Protein AF-A0A2W5P184-F1 (afdb_monomer_lite)

Radius of gyration: 35.6 Å; chains: 1; bounding box: 64×61×91 Å

Foldseek 3Di:
DVVVVVVVVVVVVVVVVVVVVVVVVVVVVVVVVVVVVVVVVVVVVVVVVVVVVVVVVVVVVVVVVVPDPDPPPDPPPDPDPDDDDDDDDPPDPVVVPPDDDDPVVCVVVVNDDDDDDPVRCCVPPPDDDDD

Organism: Variovorax paradoxus (NCBI:txid34073)

Secondary structure (DSSP, 8-state):
-HHHHHHHHHHHHHHHHHHHHHHHHHHHHHHHHHHHHHHHHHHHHHHHHHHHHHHHHHHHHHHHTTTTTSTTSSSTT------PPPPPP----GGG-PPPPPHHHHHHTT---S---HHHHHHHHSPPPP-

Sequence (131 aa):
PRVARTVGTLLGKAQRYVNDVKAEVNRSMELDELRKMKDTVEGAARDVEQSVRSNAHEVEQHLSGLDTDTAASTVAGIEAAPVYPEYKHPRKNWRLKQGAVPHWYKARNGVRTRALSGAARVARYRPHKFN

Structure (mmCIF, N/CA/C/O backbone):
data_AF-A0A2W5P184-F1
#
_entry.id   AF-A0A2W5P184-F1
#
loop_
_atom_site.group_PDB
_atom_site.id
_atom_site.type_symbol
_atom_site.label_atom_id
_atom_site.label_alt_id
_atom_site.label_comp_id
_atom_site.label_asym_id
_atom_site.label_entity_id
_atom_site.label_seq_id
_atom_site.pdbx_PDB_ins_code
_atom_site.Cartn_x
_atom_site.Cartn_y
_atom_site.Cartn_z
_atom_site.occupancy
_atom_site.B_iso_or_equiv
_atom_site.auth_seq_id
_atom_site.auth_comp_id
_atom_site.auth_asym_id
_atom_site.auth_atom_id
_atom_site.pdbx_PDB_model_num
ATOM 1 N N . PRO A 1 1 ? 35.506 -4.645 -35.463 1.00 76.69 1 PRO A N 1
ATOM 2 C CA . PRO A 1 1 ? 34.331 -3.908 -34.921 1.00 76.69 1 PRO A CA 1
ATOM 3 C C . PRO A 1 1 ? 32.953 -4.588 -35.097 1.00 76.69 1 PRO A C 1
ATOM 5 O O . PRO A 1 1 ? 32.082 -4.343 -34.272 1.00 76.69 1 PRO A O 1
ATOM 8 N N . ARG A 1 2 ? 32.705 -5.413 -36.131 1.00 74.00 2 ARG A N 1
ATOM 9 C CA . ARG A 1 2 ? 31.368 -6.019 -36.343 1.00 74.00 2 ARG A CA 1
ATOM 10 C C . ARG A 1 2 ? 31.006 -7.113 -35.323 1.00 74.00 2 ARG A C 1
ATOM 12 O O . ARG A 1 2 ? 29.924 -7.058 -34.756 1.00 74.00 2 ARG A O 1
ATOM 19 N N . VAL A 1 3 ? 31.935 -8.021 -35.022 1.00 79.75 3 VAL A N 1
ATOM 20 C CA . VAL A 1 3 ? 31.752 -9.108 -34.034 1.00 79.75 3 VAL A CA 1
ATOM 21 C C . VAL A 1 3 ? 31.568 -8.612 -32.594 1.00 79.75 3 VAL A C 1
ATOM 23 O O . VAL A 1 3 ? 30.767 -9.158 -31.845 1.00 79.75 3 VAL A O 1
ATOM 26 N N . ALA A 1 4 ? 32.236 -7.522 -32.212 1.00 80.25 4 ALA A N 1
ATOM 27 C CA . ALA A 1 4 ? 32.053 -6.917 -30.890 1.00 80.25 4 ALA A CA 1
ATOM 28 C C . ALA A 1 4 ? 30.630 -6.360 -30.697 1.00 80.25 4 ALA A C 1
ATOM 30 O O . ALA A 1 4 ? 30.069 -6.446 -29.608 1.00 80.25 4 ALA A O 1
ATOM 31 N N . ARG A 1 5 ? 30.012 -5.832 -31.766 1.00 80.62 5 ARG A N 1
ATOM 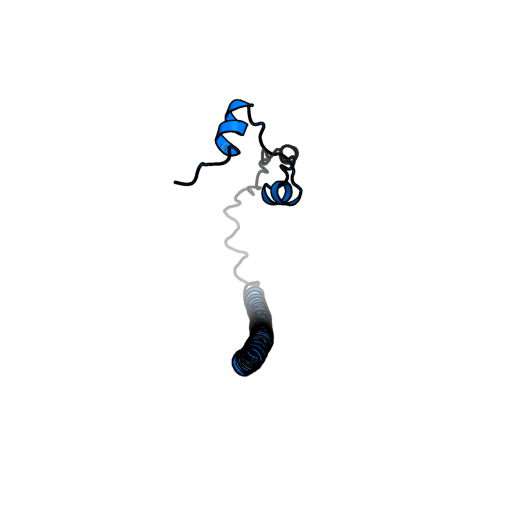32 C CA . ARG A 1 5 ? 28.634 -5.322 -31.716 1.00 80.62 5 ARG A CA 1
ATOM 33 C C . ARG A 1 5 ? 27.624 -6.452 -31.553 1.00 80.62 5 ARG A C 1
ATOM 35 O O . ARG A 1 5 ? 26.722 -6.329 -30.733 1.00 80.62 5 ARG A O 1
ATOM 42 N N . THR A 1 6 ? 27.794 -7.563 -32.268 1.00 87.00 6 THR A N 1
ATOM 43 C CA . THR A 1 6 ? 26.904 -8.724 -32.125 1.00 87.00 6 THR A CA 1
ATOM 44 C C . THR A 1 6 ? 27.016 -9.349 -30.735 1.00 87.00 6 THR A C 1
ATOM 46 O O . THR A 1 6 ? 25.992 -9.587 -30.097 1.00 87.00 6 THR A O 1
ATOM 49 N N . VAL A 1 7 ? 28.231 -9.512 -30.201 1.00 85.94 7 VAL A N 1
ATOM 50 C CA . VAL A 1 7 ? 28.435 -10.029 -28.836 1.00 85.94 7 VAL A CA 1
ATOM 51 C C . VAL A 1 7 ? 27.831 -9.092 -27.784 1.00 85.94 7 VAL A C 1
ATOM 53 O O . VAL A 1 7 ? 27.127 -9.560 -26.893 1.00 85.94 7 VAL A O 1
ATOM 56 N N . GLY A 1 8 ? 27.996 -7.772 -27.925 1.00 90.69 8 GLY A N 1
ATOM 57 C CA . GLY A 1 8 ? 27.367 -6.793 -27.030 1.00 90.69 8 GLY A CA 1
ATOM 58 C C . GLY A 1 8 ? 25.835 -6.853 -27.047 1.00 90.69 8 GLY A C 1
ATOM 59 O O . GLY A 1 8 ? 25.202 -6.791 -25.994 1.00 90.69 8 GLY A O 1
ATOM 60 N N . THR A 1 9 ? 25.222 -7.049 -28.222 1.00 90.94 9 THR A N 1
ATOM 61 C CA . THR A 1 9 ? 23.758 -7.205 -28.316 1.00 90.94 9 THR A CA 1
ATOM 62 C C . THR A 1 9 ? 23.252 -8.503 -27.688 1.00 90.94 9 THR A C 1
ATOM 64 O O . THR A 1 9 ? 22.193 -8.499 -27.061 1.00 90.94 9 THR A O 1
ATOM 67 N N . LEU A 1 10 ? 24.000 -9.603 -27.814 1.00 89.81 10 LEU A N 1
ATOM 68 C CA . LEU A 1 10 ? 23.641 -10.884 -27.203 1.00 89.81 10 LEU A CA 1
ATOM 69 C C . LEU A 1 10 ? 23.796 -10.838 -25.681 1.00 89.81 10 LEU A C 1
ATOM 71 O O . LEU A 1 10 ? 22.897 -11.280 -24.970 1.00 89.81 10 LEU A O 1
ATOM 75 N N . LEU A 1 11 ? 24.870 -10.224 -25.183 1.00 91.81 11 LEU A N 1
ATOM 76 C CA . LEU A 1 11 ? 25.077 -10.015 -23.752 1.00 91.81 11 LEU A CA 1
ATOM 77 C C . LEU A 1 11 ? 23.974 -9.133 -23.145 1.00 91.81 11 LEU A C 1
ATOM 79 O O . LEU A 1 11 ? 23.432 -9.466 -22.095 1.00 91.81 11 LEU A O 1
ATOM 83 N N . GLY A 1 12 ? 23.574 -8.059 -23.833 1.00 92.00 12 GLY A N 1
ATOM 84 C CA . GLY A 1 12 ? 22.472 -7.201 -23.389 1.00 92.00 12 GLY A CA 1
ATOM 85 C C . GLY A 1 12 ? 21.116 -7.919 -23.366 1.00 92.00 12 GLY A C 1
ATOM 86 O O . GLY A 1 12 ? 20.327 -7.718 -22.444 1.00 92.00 12 GLY A O 1
ATOM 87 N N . LYS A 1 13 ? 20.846 -8.799 -24.340 1.00 92.62 13 LYS A N 1
ATOM 88 C CA . LYS A 1 13 ? 19.650 -9.660 -24.328 1.00 92.62 13 LYS A CA 1
ATOM 89 C C . LYS A 1 13 ? 19.677 -10.650 -23.164 1.00 92.62 13 LYS A C 1
ATOM 91 O O . LYS A 1 13 ? 18.679 -10.773 -22.463 1.00 92.62 13 LYS A O 1
ATOM 96 N N . ALA A 1 14 ? 20.815 -11.299 -22.924 1.00 92.31 14 ALA A N 1
ATOM 97 C CA . ALA A 1 14 ? 20.980 -12.221 -21.803 1.00 92.31 14 ALA A CA 1
ATOM 98 C C . ALA A 1 14 ? 20.767 -11.520 -20.449 1.00 92.31 14 ALA A C 1
ATOM 100 O O . ALA A 1 14 ? 20.043 -12.031 -19.598 1.00 92.31 14 ALA A O 1
ATOM 101 N N . GLN A 1 15 ? 21.319 -10.315 -20.272 1.00 90.75 15 GLN A N 1
ATOM 102 C CA . GLN A 1 15 ? 21.111 -9.512 -19.063 1.00 90.75 15 GLN A CA 1
ATOM 103 C C . GLN A 1 15 ? 19.635 -9.154 -18.838 1.00 90.75 15 GLN A C 1
ATOM 105 O O . GLN A 1 15 ? 19.166 -9.206 -17.703 1.00 90.75 15 GLN A O 1
ATOM 110 N N . ARG A 1 16 ? 18.886 -8.829 -19.901 1.00 91.69 16 ARG A N 1
ATOM 111 C CA . ARG A 1 16 ? 17.442 -8.558 -19.800 1.00 91.69 16 ARG A CA 1
ATOM 112 C C . ARG A 1 16 ? 16.652 -9.787 -19.364 1.00 91.69 16 ARG A C 1
ATOM 114 O O . ARG A 1 16 ? 15.877 -9.666 -18.429 1.00 91.69 16 ARG A O 1
ATOM 121 N N . TYR A 1 17 ? 16.923 -10.961 -19.935 1.00 94.94 17 TYR A N 1
ATOM 122 C CA . TYR A 1 17 ? 16.247 -12.191 -19.509 1.00 94.94 17 TYR A CA 1
ATOM 123 C C . TYR A 1 17 ? 16.489 -12.518 -18.035 1.00 94.94 17 TYR A C 1
ATOM 125 O O . TYR A 1 17 ? 15.560 -12.904 -17.337 1.00 94.94 17 TYR A O 1
ATOM 133 N N . VAL A 1 18 ? 17.709 -12.316 -17.526 1.00 93.38 18 VAL A N 1
ATOM 134 C CA . VAL A 1 18 ? 17.993 -12.512 -16.093 1.00 93.38 18 VAL A CA 1
ATOM 135 C C . VAL A 1 18 ? 17.201 -11.530 -15.232 1.00 93.38 18 VAL A C 1
ATOM 137 O O . VAL A 1 18 ? 16.711 -11.906 -14.171 1.00 93.38 18 VAL A O 1
ATOM 140 N N . ASN A 1 19 ? 17.063 -10.281 -15.674 1.00 93.69 19 ASN A N 1
ATOM 141 C CA . ASN A 1 19 ? 16.270 -9.289 -14.954 1.00 93.69 19 ASN A CA 1
ATOM 142 C C . ASN A 1 19 ? 14.773 -9.626 -14.979 1.00 93.69 19 ASN A C 1
ATOM 144 O O . ASN A 1 19 ? 14.130 -9.524 -13.938 1.00 93.69 19 ASN A O 1
ATOM 148 N N . ASP A 1 20 ? 14.247 -10.084 -16.115 1.00 93.06 20 ASP A N 1
ATOM 149 C CA . ASP A 1 20 ? 12.847 -10.500 -16.249 1.00 93.06 20 ASP A CA 1
ATOM 150 C C . ASP A 1 20 ? 12.554 -11.723 -15.366 1.00 93.06 20 ASP A C 1
ATOM 152 O O . ASP A 1 20 ? 11.577 -11.731 -14.621 1.00 93.06 20 ASP A O 1
ATOM 156 N N . VAL A 1 21 ? 13.451 -12.716 -15.354 1.00 94.81 21 VAL A N 1
ATOM 157 C CA . VAL A 1 21 ? 13.335 -13.897 -14.483 1.00 94.81 21 VAL A CA 1
ATOM 158 C C . VAL A 1 21 ? 13.413 -13.507 -13.010 1.00 94.81 21 VAL A C 1
ATOM 160 O O . VAL A 1 21 ? 12.617 -13.989 -12.214 1.00 94.81 21 VAL A O 1
ATOM 163 N N . LYS A 1 22 ? 14.328 -12.613 -12.620 1.00 94.81 22 LYS A N 1
ATOM 164 C CA . LYS A 1 22 ? 14.399 -12.121 -11.234 1.00 94.81 22 LYS A CA 1
ATOM 165 C C . LYS A 1 22 ? 13.123 -11.397 -10.821 1.00 94.81 22 LYS A C 1
ATOM 167 O O . LYS A 1 22 ? 12.667 -11.597 -9.701 1.00 94.81 22 LYS A O 1
ATOM 172 N N . ALA A 1 23 ? 12.565 -10.566 -11.700 1.00 93.06 23 ALA A N 1
ATOM 173 C CA . ALA A 1 23 ? 11.326 -9.848 -11.427 1.00 93.06 23 ALA A CA 1
ATOM 174 C C . ALA A 1 23 ? 10.142 -10.811 -11.260 1.00 93.06 23 ALA A C 1
ATOM 176 O O . ALA A 1 23 ? 9.346 -10.640 -10.338 1.00 93.06 23 ALA A O 1
ATOM 177 N N . GLU A 1 24 ? 10.058 -11.838 -12.106 1.00 93.56 24 GLU A N 1
ATOM 178 C CA . GLU A 1 24 ? 9.011 -12.856 -12.023 1.00 93.56 24 GLU A CA 1
ATOM 179 C C . GLU A 1 24 ? 9.164 -13.728 -10.771 1.00 93.56 24 GLU A C 1
ATOM 181 O O . GLU A 1 24 ? 8.205 -13.911 -10.026 1.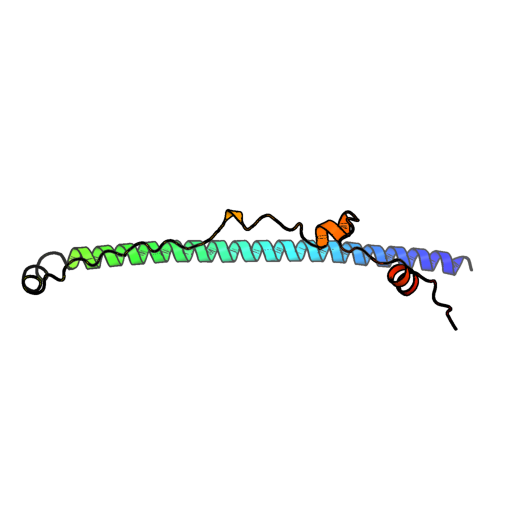00 93.56 24 GLU A O 1
ATOM 186 N N . VAL A 1 25 ? 10.384 -14.190 -10.473 1.00 94.69 25 VAL A N 1
ATOM 187 C CA . VAL A 1 25 ? 10.672 -14.979 -9.268 1.00 94.69 25 VAL A CA 1
ATOM 188 C C . VAL A 1 25 ? 10.368 -14.168 -8.015 1.00 94.69 25 VAL A C 1
ATOM 190 O O . VAL A 1 25 ? 9.642 -14.656 -7.156 1.00 94.69 25 VAL A O 1
ATOM 193 N N . ASN A 1 26 ? 10.837 -12.922 -7.923 1.00 91.50 26 ASN A N 1
ATOM 194 C CA . ASN A 1 26 ? 10.561 -12.066 -6.771 1.00 91.50 26 ASN A CA 1
ATOM 195 C C . ASN A 1 26 ? 9.055 -11.857 -6.573 1.00 91.50 26 ASN A C 1
ATOM 197 O O . ASN A 1 26 ? 8.555 -12.021 -5.467 1.00 91.50 26 ASN A O 1
ATOM 201 N N . ARG A 1 27 ? 8.310 -11.586 -7.652 1.00 91.81 27 ARG A N 1
ATOM 202 C CA . ARG A 1 27 ? 6.847 -11.480 -7.590 1.00 91.81 27 ARG A CA 1
ATOM 203 C C . ARG A 1 27 ? 6.197 -12.792 -7.140 1.00 91.81 27 ARG A C 1
ATOM 205 O O . ARG A 1 27 ? 5.261 -12.758 -6.349 1.00 91.81 27 ARG A O 1
ATOM 212 N N . SER A 1 28 ? 6.675 -13.939 -7.621 1.00 92.69 28 SER A N 1
ATOM 213 C CA . SER A 1 28 ? 6.147 -15.247 -7.215 1.00 92.69 28 SER A CA 1
ATOM 214 C C . SER A 1 28 ? 6.442 -15.572 -5.746 1.00 92.69 28 SER A C 1
ATOM 216 O O . SER A 1 28 ? 5.564 -16.079 -5.055 1.00 92.69 28 SER A O 1
ATOM 218 N N . MET A 1 29 ? 7.631 -15.209 -5.252 1.00 92.00 29 MET A N 1
ATOM 219 C CA . MET A 1 29 ? 8.032 -15.377 -3.854 1.00 92.00 29 MET A CA 1
ATOM 220 C C . MET A 1 29 ? 7.213 -14.468 -2.938 1.00 92.00 29 MET A C 1
ATOM 222 O O . MET A 1 29 ? 6.675 -14.946 -1.948 1.00 92.00 29 MET A O 1
ATOM 226 N N . GLU A 1 30 ? 7.033 -13.195 -3.302 1.00 90.38 30 GLU A N 1
ATOM 227 C CA . GLU A 1 30 ? 6.164 -12.266 -2.569 1.00 90.38 30 GLU A CA 1
ATOM 228 C C . GLU A 1 30 ? 4.721 -12.788 -2.490 1.00 90.38 30 GLU A C 1
ATOM 230 O O . GLU A 1 30 ? 4.093 -12.729 -1.436 1.00 90.38 30 GLU A O 1
ATOM 235 N N . LEU A 1 31 ? 4.177 -13.337 -3.583 1.00 95.94 31 LEU A N 1
ATOM 236 C CA . LEU A 1 31 ? 2.835 -13.927 -3.573 1.00 95.94 31 LEU A CA 1
ATOM 237 C C . LEU A 1 31 ? 2.740 -15.163 -2.671 1.00 95.94 31 LEU A C 1
ATOM 239 O O . LEU A 1 31 ? 1.715 -15.349 -2.013 1.00 95.94 31 LEU A O 1
ATOM 243 N N . ASP A 1 32 ? 3.776 -15.998 -2.635 1.00 93.81 32 ASP A N 1
ATOM 244 C CA . ASP A 1 32 ? 3.824 -17.178 -1.770 1.00 93.81 32 ASP A CA 1
ATOM 245 C C . ASP A 1 32 ? 3.962 -16.790 -0.288 1.00 93.81 32 ASP A C 1
ATOM 247 O O . ASP A 1 32 ? 3.241 -17.302 0.568 1.00 93.81 32 ASP A O 1
ATOM 251 N N . GLU A 1 33 ? 4.789 -15.789 0.021 1.00 92.88 33 GLU A N 1
ATOM 252 C CA . GLU A 1 33 ? 4.901 -15.203 1.361 1.00 92.88 33 GLU A CA 1
ATOM 253 C C . GLU A 1 33 ? 3.578 -14.586 1.830 1.00 92.88 33 GLU A C 1
ATOM 255 O O . GLU A 1 33 ? 3.155 -14.813 2.967 1.00 92.88 33 GLU A O 1
ATOM 260 N N . LEU A 1 34 ? 2.880 -13.856 0.954 1.00 93.81 34 LEU A N 1
ATOM 261 C CA . LEU A 1 34 ? 1.562 -13.299 1.257 1.00 93.81 34 LEU A CA 1
ATOM 262 C C . LEU A 1 34 ? 0.518 -14.394 1.509 1.00 93.81 34 LEU A C 1
ATOM 264 O O . LEU A 1 34 ? -0.294 -14.256 2.424 1.00 93.81 34 LEU A O 1
ATOM 268 N N . ARG A 1 35 ? 0.537 -15.490 0.738 1.00 94.38 35 ARG A N 1
ATOM 269 C CA . ARG A 1 35 ? -0.337 -16.654 0.974 1.00 94.38 35 ARG A CA 1
ATOM 270 C C . ARG A 1 35 ? -0.029 -17.319 2.308 1.00 94.38 35 ARG A C 1
ATOM 272 O O . ARG A 1 35 ? -0.944 -17.522 3.099 1.00 94.38 35 ARG A O 1
ATOM 279 N N . LYS A 1 36 ? 1.249 -17.554 2.604 1.00 96.00 36 LYS A N 1
ATOM 280 C CA . LYS A 1 36 ? 1.692 -18.103 3.888 1.00 96.00 36 LYS A CA 1
ATOM 281 C C . LYS A 1 36 ? 1.254 -17.225 5.061 1.00 96.00 36 LYS A C 1
ATOM 283 O O . LYS A 1 36 ? 0.767 -17.748 6.056 1.00 96.00 36 LYS A O 1
ATOM 288 N N . MET A 1 37 ? 1.379 -15.901 4.945 1.00 94.12 37 MET A N 1
ATOM 289 C CA . MET A 1 37 ? 0.906 -14.958 5.964 1.00 94.12 37 MET A CA 1
ATOM 290 C C . MET A 1 37 ? -0.619 -14.994 6.120 1.00 94.12 37 MET A C 1
ATOM 292 O O . MET A 1 37 ? -1.134 -14.915 7.230 1.00 94.12 37 MET A O 1
ATOM 296 N N . LYS A 1 38 ? -1.362 -15.116 5.017 1.00 94.31 38 LYS A N 1
ATOM 297 C CA . LYS A 1 38 ? -2.818 -15.265 5.062 1.00 94.31 38 LYS A CA 1
ATOM 298 C C . LYS A 1 38 ? -3.214 -16.550 5.795 1.00 94.31 38 LYS A C 1
ATOM 300 O O . LYS A 1 38 ? -4.087 -16.492 6.654 1.00 94.31 38 LYS A O 1
ATOM 305 N N . ASP A 1 39 ? -2.552 -17.669 5.515 1.00 95.81 39 ASP A N 1
ATOM 306 C CA . ASP A 1 39 ? -2.845 -18.951 6.162 1.00 95.81 39 ASP A CA 1
ATOM 307 C C . ASP A 1 39 ? -2.495 -18.939 7.661 1.00 95.81 39 ASP A C 1
ATOM 309 O O . ASP A 1 39 ? -3.261 -19.457 8.474 1.00 95.81 39 ASP A O 1
ATOM 313 N N . THR A 1 40 ? -1.394 -18.289 8.064 1.00 94.69 40 THR A N 1
ATOM 314 C CA . THR A 1 40 ? -1.054 -18.138 9.491 1.00 94.69 40 THR A CA 1
ATOM 315 C C . THR A 1 40 ? -2.038 -17.235 10.232 1.00 94.69 40 THR A C 1
ATOM 317 O O . THR A 1 40 ? -2.424 -17.550 11.356 1.00 94.69 40 THR A O 1
ATOM 320 N N . VAL A 1 41 ? -2.476 -16.135 9.612 1.00 94.31 41 VAL A N 1
ATOM 321 C CA . VAL A 1 41 ? -3.491 -15.239 10.187 1.00 94.31 41 VAL A CA 1
ATOM 322 C C . VAL A 1 41 ? -4.852 -15.933 10.270 1.00 94.31 41 VAL A C 1
ATOM 324 O O . VAL A 1 41 ? -5.537 -15.799 11.282 1.00 94.31 41 VAL A O 1
ATOM 327 N N . GLU A 1 42 ? -5.239 -16.701 9.248 1.00 94.62 42 GLU A N 1
ATOM 328 C CA . GLU A 1 42 ? -6.479 -17.485 9.249 1.00 94.62 42 GLU A CA 1
ATOM 329 C C . GLU A 1 42 ? -6.472 -18.546 10.362 1.00 94.62 42 GLU A C 1
ATOM 331 O O . GLU A 1 42 ? -7.467 -18.688 11.071 1.00 94.62 42 GLU A O 1
ATOM 336 N N . GLY A 1 43 ? -5.343 -19.235 10.569 1.00 93.75 43 GLY A N 1
ATOM 337 C CA . GLY A 1 43 ? -5.162 -20.177 11.677 1.00 93.75 43 GLY A CA 1
ATOM 338 C C . GLY A 1 43 ? -5.280 -19.503 13.045 1.00 93.75 43 GLY A C 1
ATOM 339 O O . GLY A 1 43 ? -6.119 -19.893 13.852 1.00 93.75 43 GLY A O 1
ATOM 340 N N . ALA A 1 44 ? -4.525 -18.422 13.269 1.00 91.50 44 ALA A N 1
ATOM 341 C CA . ALA A 1 44 ? -4.563 -17.684 14.532 1.00 91.50 44 ALA A CA 1
ATOM 342 C C . ALA A 1 44 ? -5.965 -17.137 14.855 1.00 91.50 44 ALA A C 1
ATOM 344 O O . ALA A 1 44 ? -6.384 -17.138 16.010 1.00 91.50 44 ALA A O 1
ATOM 345 N N . ALA A 1 45 ? -6.714 -16.691 13.842 1.00 90.81 45 ALA A N 1
ATOM 346 C CA . ALA A 1 45 ? -8.086 -16.229 14.027 1.00 90.81 45 ALA A CA 1
ATOM 347 C C . ALA A 1 45 ? -9.028 -17.360 14.481 1.00 90.81 45 ALA A C 1
ATOM 349 O O . ALA A 1 45 ? -9.826 -17.146 15.395 1.00 90.81 45 ALA A O 1
ATOM 350 N N . ARG A 1 46 ? -8.914 -18.559 13.889 1.00 92.56 46 ARG A N 1
ATOM 351 C CA . ARG A 1 46 ? -9.706 -19.736 14.295 1.00 92.56 46 ARG A CA 1
ATOM 352 C C . ARG A 1 46 ? -9.360 -20.196 15.713 1.00 92.56 46 ARG A C 1
ATOM 354 O O . ARG A 1 46 ? -10.265 -20.510 16.483 1.00 92.56 46 ARG A O 1
ATOM 361 N N . ASP A 1 47 ? -8.083 -20.164 16.085 1.00 92.50 47 ASP A N 1
ATOM 362 C CA . ASP A 1 47 ? -7.636 -20.537 17.432 1.00 92.50 47 ASP A CA 1
ATOM 363 C C . ASP A 1 47 ? -8.162 -19.562 18.498 1.00 92.50 47 ASP A C 1
ATOM 365 O O . ASP A 1 47 ? -8.609 -19.981 19.571 1.00 92.50 47 ASP A O 1
ATOM 369 N N . VAL A 1 48 ? -8.172 -18.256 18.199 1.00 92.12 48 VAL A N 1
ATOM 370 C CA . VAL A 1 48 ? -8.774 -17.233 19.070 1.00 92.12 48 VAL A CA 1
ATOM 371 C C . VAL A 1 48 ? -10.284 -17.438 19.190 1.00 92.12 48 VAL A C 1
ATOM 373 O O . VAL A 1 48 ? -10.810 -17.383 20.298 1.00 92.12 48 VAL A O 1
ATOM 376 N N . GLU A 1 49 ? -10.987 -17.714 18.088 1.00 89.12 49 GLU A N 1
ATOM 377 C CA . GLU A 1 49 ? -12.427 -18.007 18.102 1.00 89.12 49 GLU A CA 1
ATOM 378 C C . GLU A 1 49 ? -12.746 -19.217 18.991 1.00 89.12 49 GLU A C 1
ATOM 380 O O . GLU A 1 49 ? -13.652 -19.155 19.827 1.00 89.12 49 GLU A O 1
ATOM 385 N N . GLN A 1 50 ? -11.981 -20.303 18.858 1.00 92.81 50 GL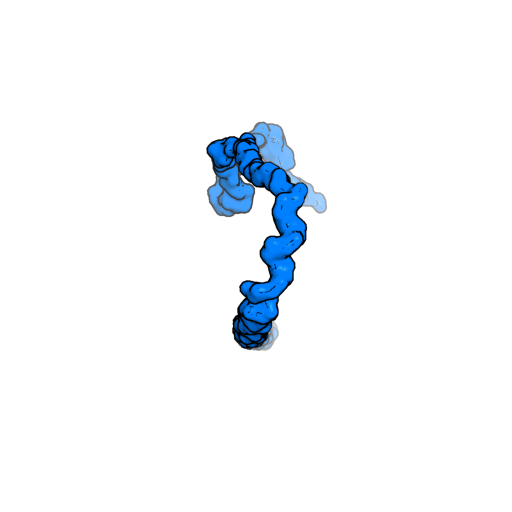N A N 1
ATOM 386 C CA . GLN A 1 50 ? -12.167 -21.505 19.667 1.00 92.81 50 GLN A CA 1
ATOM 387 C C . GLN A 1 50 ? -11.836 -21.261 21.145 1.00 92.81 50 GLN A C 1
ATOM 389 O O . GLN A 1 50 ? -12.589 -21.691 22.020 1.00 92.81 50 GLN A O 1
ATOM 394 N N . SER A 1 51 ? -10.773 -20.504 21.426 1.00 92.50 51 SER A N 1
ATOM 395 C CA . SER A 1 51 ? -10.395 -20.121 22.789 1.00 92.50 51 SER A CA 1
ATOM 396 C C . SER A 1 51 ? -11.463 -19.249 23.447 1.00 92.50 51 SER A C 1
ATOM 398 O O . SER A 1 51 ? -11.851 -19.509 24.582 1.00 92.50 51 SER A O 1
ATOM 400 N N . VAL A 1 52 ? -11.984 -18.233 22.750 1.00 92.06 52 VAL A N 1
ATOM 401 C CA . VAL A 1 52 ? -13.042 -17.353 23.276 1.00 92.06 52 VAL A CA 1
ATOM 402 C C . VAL A 1 52 ? -14.320 -18.142 23.545 1.00 92.06 52 VAL A C 1
ATOM 404 O O . VAL A 1 52 ? -14.929 -17.948 24.593 1.00 92.06 52 VAL A O 1
ATOM 407 N N . ARG A 1 53 ? -14.702 -19.065 22.651 1.00 91.50 53 ARG A N 1
ATOM 408 C CA . ARG A 1 53 ? -15.851 -19.955 22.882 1.00 91.50 53 ARG A CA 1
ATOM 409 C C . ARG A 1 53 ? -15.667 -20.829 24.126 1.00 91.50 53 ARG A C 1
ATOM 411 O O . ARG A 1 53 ? -16.586 -20.889 24.934 1.00 91.50 53 ARG A O 1
ATOM 418 N N . SER A 1 54 ? -14.503 -21.459 24.314 1.00 90.31 54 SER A N 1
ATOM 419 C CA . SER A 1 54 ? -14.235 -22.286 25.509 1.00 90.31 54 SER A CA 1
ATOM 420 C C . SER A 1 54 ? -14.289 -21.460 26.792 1.00 90.31 54 SER A C 1
ATOM 422 O O . SER A 1 54 ? -15.029 -21.797 27.711 1.00 90.31 54 SER A O 1
ATOM 424 N N . ASN A 1 55 ? -13.582 -20.325 26.817 1.00 89.19 55 ASN A N 1
ATOM 425 C CA . ASN A 1 55 ? -13.549 -19.443 27.984 1.00 89.19 55 ASN A CA 1
ATOM 426 C C . ASN A 1 55 ? -14.942 -18.895 28.324 1.00 89.19 55 ASN A C 1
ATOM 428 O O . ASN A 1 55 ? -15.293 -18.803 29.495 1.00 89.19 55 ASN A O 1
ATOM 432 N N . ALA A 1 56 ? -15.757 -18.548 27.323 1.00 89.00 56 ALA A N 1
ATOM 433 C CA . ALA A 1 56 ? -17.126 -18.094 27.555 1.00 89.00 56 ALA A CA 1
ATOM 434 C C . ALA A 1 56 ? -17.986 -19.188 28.209 1.00 89.00 56 ALA A C 1
ATOM 436 O O . ALA A 1 56 ? -18.692 -18.903 29.173 1.00 89.00 56 ALA A O 1
ATOM 437 N N . HIS A 1 57 ? -17.883 -20.437 27.739 1.00 87.50 57 HIS A N 1
ATOM 438 C CA . HIS A 1 57 ? -18.594 -21.568 28.340 1.00 87.50 57 HIS A CA 1
ATOM 439 C C . HIS A 1 57 ? -18.115 -21.894 29.759 1.00 87.50 57 HIS A C 1
ATOM 441 O O . HIS A 1 57 ? -18.926 -22.272 30.602 1.00 87.50 57 HIS A O 1
ATOM 447 N N . GLU A 1 58 ? -16.820 -21.763 30.042 1.00 85.94 58 GLU A N 1
ATOM 448 C CA . GLU A 1 58 ? -16.273 -21.934 31.394 1.00 85.94 58 GLU A CA 1
ATOM 449 C C . GLU A 1 58 ? -16.774 -20.829 32.332 1.00 85.94 58 GLU A C 1
ATOM 451 O O . GLU A 1 58 ? -17.244 -21.116 33.430 1.00 85.94 58 GLU A O 1
ATOM 456 N N . VAL A 1 59 ? -16.762 -19.570 31.885 1.00 86.94 59 VAL A N 1
ATOM 457 C CA . VAL A 1 59 ? -17.289 -18.431 32.653 1.00 86.94 59 VAL A CA 1
ATOM 458 C C . VAL A 1 59 ? -18.787 -18.585 32.930 1.00 86.94 59 VAL A C 1
ATOM 460 O O . VAL A 1 59 ? -19.219 -18.345 34.054 1.00 86.94 59 VAL A O 1
ATOM 463 N N . GLU A 1 60 ? -19.576 -19.023 31.948 1.00 84.38 60 GLU A N 1
ATOM 464 C CA . GLU A 1 60 ? -21.009 -19.293 32.123 1.00 84.38 60 GLU A CA 1
ATOM 465 C C . GLU A 1 60 ? -21.261 -20.408 33.155 1.00 84.38 60 GLU A C 1
ATOM 467 O O . GLU A 1 60 ? -22.129 -20.271 34.020 1.00 84.38 60 GLU A O 1
ATOM 472 N N . GLN A 1 61 ? -20.458 -21.476 33.143 1.00 84.44 61 GLN A N 1
ATOM 473 C CA . GLN A 1 61 ? -20.511 -22.539 34.157 1.00 84.44 61 GLN A CA 1
ATOM 474 C C . GLN A 1 61 ? -20.106 -22.041 35.552 1.00 84.44 61 GLN A C 1
ATOM 476 O O . GLN A 1 61 ? -20.751 -22.379 36.542 1.00 84.44 61 GLN A O 1
ATOM 481 N N . HIS A 1 62 ? -19.065 -21.213 35.648 1.00 81.88 62 HIS A N 1
ATOM 482 C CA . HIS A 1 62 ? -18.628 -20.645 36.923 1.00 81.88 62 HIS A CA 1
ATOM 483 C C . HIS A 1 62 ? -19.646 -19.666 37.514 1.00 81.88 62 HIS A C 1
ATOM 485 O O . HIS A 1 62 ? -19.857 -19.683 38.723 1.00 81.88 62 HIS A O 1
ATOM 491 N N . LEU A 1 63 ? -20.286 -18.837 36.685 1.00 80.00 63 LEU A N 1
ATOM 492 C CA . LEU A 1 63 ? -21.318 -17.894 37.124 1.00 80.00 63 LEU A CA 1
ATOM 493 C C . LEU A 1 63 ? -22.607 -18.616 37.525 1.00 80.00 63 LEU A C 1
ATOM 495 O O . LEU A 1 63 ? -23.115 -18.383 38.616 1.00 80.00 63 LEU A O 1
ATOM 499 N N . SER A 1 64 ? -23.081 -19.561 36.707 1.00 75.19 64 SER A N 1
ATOM 500 C CA . SER A 1 64 ? -24.255 -20.378 37.054 1.00 75.19 64 SER A CA 1
ATOM 501 C C . SER A 1 64 ? -24.046 -21.231 38.312 1.00 75.19 64 SER A C 1
ATOM 503 O O . SER A 1 64 ? -25.007 -21.501 39.029 1.00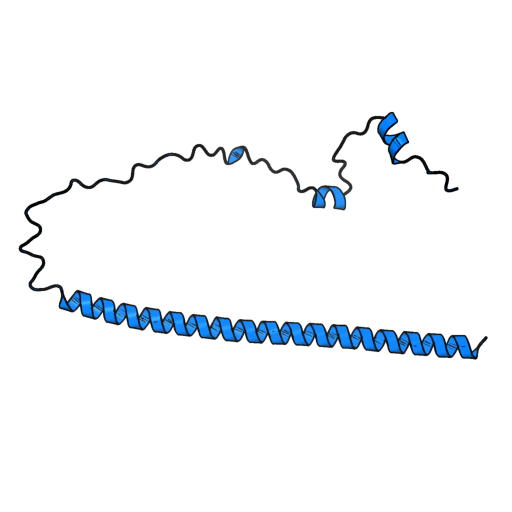 75.19 64 SER A O 1
ATOM 505 N N . GLY A 1 65 ? -22.802 -21.606 38.630 1.00 64.62 65 GLY A N 1
ATOM 506 C CA . GLY A 1 65 ? -22.441 -22.271 39.885 1.00 64.62 65 GLY A CA 1
ATOM 507 C C . GLY A 1 65 ? -22.321 -21.349 41.108 1.00 64.62 65 GLY A C 1
ATOM 508 O O . GLY A 1 65 ? -22.276 -21.850 42.229 1.00 64.62 65 GLY A O 1
ATOM 509 N N . LEU A 1 66 ? -22.260 -20.024 40.925 1.00 64.62 66 LEU A N 1
ATOM 510 C CA . LEU A 1 66 ? -22.071 -19.044 42.005 1.00 64.62 66 LEU A CA 1
ATOM 511 C C . LEU A 1 66 ? -23.391 -18.407 42.491 1.00 64.62 66 LEU A C 1
ATOM 513 O O . LEU A 1 66 ? -23.415 -17.774 43.547 1.00 64.62 66 LEU A O 1
ATOM 517 N N . ASP A 1 67 ? -24.487 -18.590 41.752 1.00 59.03 67 ASP A N 1
ATOM 518 C CA . ASP A 1 67 ? -25.705 -17.775 41.866 1.00 59.03 67 ASP A CA 1
ATOM 519 C C . ASP A 1 67 ? -26.799 -18.276 42.833 1.00 59.03 67 ASP A C 1
ATOM 521 O O . ASP A 1 67 ? -27.922 -17.777 42.769 1.00 59.03 67 ASP A O 1
ATOM 525 N N . THR A 1 68 ? -26.535 -19.193 43.776 1.00 56.69 68 THR A N 1
ATOM 526 C CA . THR A 1 68 ? -27.612 -19.631 44.702 1.00 56.69 68 THR A CA 1
ATOM 527 C C . THR A 1 68 ? -27.420 -19.398 46.197 1.00 56.69 68 THR A C 1
ATOM 529 O O . THR A 1 68 ? -28.441 -19.236 46.854 1.00 56.69 68 THR A O 1
ATOM 532 N N . ASP A 1 69 ? -26.207 -19.281 46.761 1.00 55.16 69 ASP A N 1
ATOM 533 C CA . ASP A 1 69 ? -26.098 -19.329 48.240 1.00 55.16 69 ASP A CA 1
ATOM 534 C C . ASP A 1 69 ? -25.230 -18.267 48.945 1.00 55.16 69 ASP A C 1
ATOM 536 O O . ASP A 1 69 ? -25.346 -18.124 50.160 1.00 55.16 69 ASP A O 1
ATOM 540 N N . THR A 1 70 ? -24.384 -17.478 48.263 1.00 54.41 70 THR A N 1
ATOM 541 C CA . THR A 1 70 ? -23.379 -16.647 48.989 1.00 54.41 70 THR A CA 1
ATOM 542 C C . THR A 1 70 ? -23.553 -15.124 48.869 1.00 54.41 70 THR A C 1
ATOM 544 O O . THR A 1 70 ? -23.057 -14.381 49.715 1.00 54.41 70 THR A O 1
ATOM 547 N N . ALA A 1 71 ? -24.288 -14.613 47.878 1.00 51.69 71 ALA A N 1
ATOM 548 C CA . ALA A 1 71 ? -24.344 -13.165 47.623 1.00 51.69 71 ALA A CA 1
ATOM 549 C C . ALA A 1 71 ? -25.383 -12.389 48.465 1.00 51.69 71 ALA A C 1
ATOM 551 O O . ALA A 1 71 ? -25.325 -11.161 48.528 1.00 51.69 71 ALA A O 1
ATOM 552 N N . ALA A 1 72 ? -26.319 -13.067 49.139 1.00 52.66 72 ALA A N 1
ATOM 553 C CA . ALA A 1 72 ? -27.436 -12.400 49.816 1.00 52.66 72 ALA A CA 1
ATOM 554 C C . ALA A 1 72 ? -27.106 -11.828 51.213 1.00 52.66 72 ALA A C 1
ATOM 556 O O . ALA A 1 72 ? -27.891 -11.041 51.739 1.00 52.66 72 ALA A O 1
ATOM 557 N N . SER A 1 73 ? -25.974 -12.186 51.837 1.00 53.16 73 SER A N 1
ATOM 558 C CA . SER A 1 73 ? -25.752 -11.903 53.272 1.00 53.16 73 SER A CA 1
ATOM 559 C C . SER A 1 73 ? -24.627 -10.918 53.620 1.00 53.16 73 SER A C 1
ATOM 561 O O . SER A 1 73 ? -24.487 -10.585 54.793 1.00 53.16 73 SER A O 1
ATOM 563 N N . THR A 1 74 ? -23.850 -10.396 52.664 1.00 53.06 74 THR A N 1
ATOM 564 C CA . THR A 1 74 ? -22.685 -9.529 52.977 1.00 53.06 74 THR A CA 1
ATOM 565 C C . THR A 1 74 ? -22.710 -8.125 52.359 1.00 53.06 74 THR A C 1
ATOM 567 O O . THR A 1 74 ? -21.878 -7.298 52.723 1.00 53.06 74 THR A O 1
ATOM 570 N N . VAL A 1 75 ? -23.678 -7.797 51.495 1.00 50.84 75 VAL A N 1
ATOM 571 C CA . VAL A 1 75 ? -23.718 -6.510 50.755 1.00 50.84 75 VAL A CA 1
ATOM 572 C C . VAL A 1 75 ? -24.668 -5.467 51.377 1.00 50.84 75 VAL A C 1
ATOM 574 O O . VAL A 1 75 ? -24.759 -4.341 50.904 1.00 50.84 75 VAL A O 1
ATOM 577 N N . ALA A 1 76 ? -25.338 -5.764 52.495 1.00 52.41 76 ALA A N 1
ATOM 578 C CA . ALA A 1 76 ? -26.325 -4.852 53.095 1.00 52.41 76 ALA A CA 1
ATOM 579 C C . ALA A 1 76 ? -25.738 -3.633 53.857 1.00 52.41 76 ALA A C 1
ATOM 581 O O . ALA A 1 76 ? -26.500 -2.861 54.432 1.00 52.41 76 ALA A O 1
ATOM 582 N N . GLY A 1 77 ? -24.408 -3.456 53.912 1.00 56.50 77 GLY A N 1
ATOM 583 C CA . GLY A 1 77 ? -23.763 -2.510 54.841 1.00 56.50 77 GLY A CA 1
ATOM 584 C C . GLY A 1 77 ? -23.005 -1.317 54.250 1.00 56.50 77 GLY A C 1
ATOM 585 O O . GLY A 1 77 ? -22.621 -0.434 55.013 1.00 56.50 77 GLY A O 1
ATOM 586 N N . ILE A 1 78 ? -22.742 -1.258 52.940 1.00 55.62 78 ILE A N 1
ATOM 587 C CA . ILE A 1 78 ? -21.963 -0.157 52.339 1.00 55.62 78 ILE A CA 1
ATOM 588 C C . ILE A 1 78 ? -22.581 0.214 50.991 1.00 55.62 78 ILE A C 1
ATOM 590 O O . ILE A 1 78 ? -22.120 -0.207 49.933 1.00 55.62 78 ILE A O 1
ATOM 594 N N . GLU A 1 79 ? -23.649 1.007 51.027 1.00 59.53 79 GLU A N 1
ATOM 595 C CA . GLU A 1 79 ? -24.215 1.615 49.824 1.00 59.53 79 GLU A CA 1
ATOM 596 C C . GLU A 1 79 ? -23.333 2.812 49.422 1.00 59.53 79 GLU A C 1
ATOM 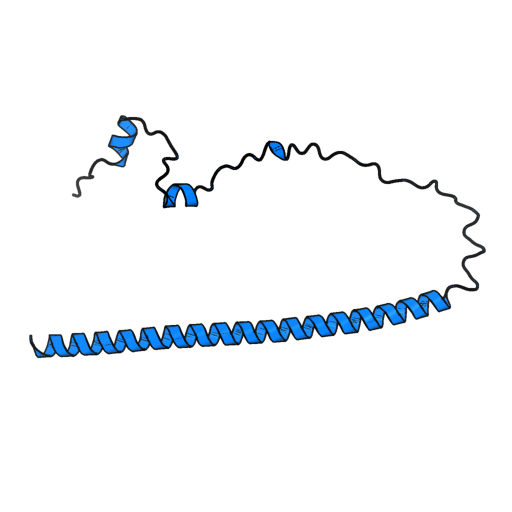598 O O . GLU A 1 79 ? -23.530 3.953 49.840 1.00 59.53 79 GLU A O 1
ATOM 603 N N . ALA A 1 80 ? -22.265 2.542 48.669 1.00 67.81 80 ALA A N 1
ATOM 604 C CA . ALA A 1 80 ? -21.468 3.591 48.048 1.00 67.81 80 ALA A CA 1
ATOM 605 C C . ALA A 1 80 ? -22.316 4.262 46.957 1.00 67.81 80 ALA A C 1
ATOM 607 O O . ALA A 1 80 ? -22.698 3.615 45.982 1.00 67.81 80 ALA A O 1
ATOM 608 N N . ALA A 1 81 ? -22.618 5.554 47.125 1.00 72.00 81 ALA A N 1
ATOM 609 C CA . ALA A 1 81 ? -23.377 6.321 46.143 1.00 72.00 81 ALA A CA 1
ATOM 610 C C . ALA A 1 81 ? -22.744 6.179 44.740 1.00 72.00 81 ALA A C 1
ATOM 612 O O . ALA A 1 81 ? -21.521 6.315 44.613 1.00 72.00 81 ALA A O 1
ATOM 613 N N . PRO A 1 82 ? -23.534 5.913 43.684 1.00 76.75 82 PRO A N 1
ATOM 614 C CA . PRO A 1 82 ? -22.993 5.684 42.351 1.00 76.75 82 PRO A CA 1
ATOM 615 C C . PRO A 1 82 ? -22.297 6.952 41.843 1.00 76.75 82 PRO A C 1
ATOM 617 O O . PRO A 1 82 ? -22.929 7.984 41.618 1.00 76.75 82 PRO A O 1
ATOM 620 N N . VAL A 1 83 ? -20.975 6.885 41.668 1.00 78.94 83 VAL A N 1
ATOM 621 C CA . VAL A 1 83 ? -20.198 7.958 41.038 1.00 78.94 83 VAL A CA 1
ATOM 622 C C . VAL A 1 83 ? -20.337 7.809 39.529 1.00 78.94 83 VAL A C 1
ATOM 624 O O . VAL A 1 83 ? -19.800 6.878 38.930 1.00 78.94 83 VAL A O 1
ATOM 627 N N . TYR A 1 84 ? -21.066 8.730 38.906 1.00 83.31 84 TYR A N 1
ATOM 628 C CA . TYR A 1 84 ? -21.215 8.761 37.456 1.00 83.31 84 TYR A CA 1
ATOM 629 C C . TYR A 1 84 ? -20.014 9.462 36.809 1.00 83.31 84 TYR A C 1
ATOM 631 O O . TYR A 1 84 ? -19.542 10.477 37.329 1.00 83.31 84 TYR A O 1
ATOM 639 N N . PRO A 1 85 ? -19.513 8.964 35.666 1.00 85.69 85 PRO A N 1
ATOM 640 C CA . PRO A 1 85 ? -18.456 9.649 34.939 1.00 85.69 85 PRO A CA 1
ATOM 641 C C . PRO A 1 85 ? -18.962 11.006 34.430 1.00 85.69 85 PRO A C 1
ATOM 643 O O . PRO A 1 85 ? -19.874 11.079 33.607 1.00 85.69 85 PRO A O 1
ATOM 646 N N . GLU A 1 86 ? -18.354 12.092 34.906 1.00 87.75 86 GLU A N 1
ATOM 647 C CA . GLU A 1 86 ? -18.672 13.443 34.446 1.00 87.75 86 GLU A CA 1
ATOM 648 C C . GLU A 1 86 ? -18.004 13.713 33.090 1.00 87.75 86 GLU A C 1
ATOM 650 O O . GLU A 1 86 ? -16.778 13.652 32.938 1.00 87.75 86 GLU A O 1
ATOM 655 N N . TYR A 1 87 ? -18.818 14.014 32.078 1.00 86.62 87 TYR A N 1
ATOM 656 C CA . TYR A 1 87 ? -18.328 14.321 30.740 1.00 86.62 87 TYR A CA 1
ATOM 657 C C . TYR A 1 87 ? -17.554 15.646 30.730 1.00 86.62 87 TYR A C 1
ATOM 659 O O . TYR A 1 87 ? -18.117 16.718 30.946 1.00 86.62 87 TYR A O 1
ATOM 667 N N . LYS A 1 88 ? -16.259 15.588 30.396 1.00 85.94 88 LYS A N 1
ATOM 668 C CA . LYS A 1 88 ? -15.441 16.778 30.127 1.00 85.94 88 LYS A CA 1
ATOM 669 C C . LYS A 1 88 ? -15.333 17.014 28.630 1.00 85.94 88 LYS A C 1
ATOM 671 O O . LYS A 1 88 ? -14.826 16.167 27.895 1.00 85.94 88 LYS A O 1
ATOM 676 N N . HIS A 1 89 ? -15.757 18.193 28.174 1.00 85.44 89 HIS A N 1
ATOM 677 C CA . HIS A 1 89 ? -15.682 18.533 26.760 1.00 85.44 89 HIS A CA 1
ATOM 678 C C . HIS A 1 89 ? -14.215 18.616 26.311 1.00 85.44 89 HIS A C 1
ATOM 680 O O . HIS A 1 89 ? -13.442 19.432 26.831 1.00 85.44 89 HIS A O 1
ATOM 686 N N . PRO A 1 90 ? -13.799 17.824 25.310 1.00 83.94 90 PRO A N 1
ATOM 687 C CA . PRO A 1 90 ? -12.508 18.032 24.690 1.00 83.94 90 PRO A CA 1
ATOM 688 C C . PRO A 1 90 ? -12.605 19.380 23.979 1.00 83.94 90 PRO A C 1
ATOM 690 O O . PRO A 1 90 ? -13.374 19.526 23.030 1.00 83.94 90 PRO A O 1
ATOM 693 N N . ARG A 1 91 ? -11.863 20.391 24.448 1.00 79.38 91 ARG A N 1
ATOM 694 C CA . ARG A 1 91 ? -11.780 21.742 23.849 1.00 79.38 91 ARG A CA 1
ATOM 695 C C . ARG A 1 91 ? -11.075 21.702 22.485 1.00 79.38 91 ARG A C 1
ATOM 697 O O . ARG A 1 91 ? -10.091 22.393 22.240 1.00 79.38 91 ARG A O 1
ATOM 704 N N . LYS A 1 92 ? -11.534 20.822 21.601 1.00 80.75 92 LYS A N 1
ATOM 705 C CA . LYS A 1 92 ? -10.927 20.489 20.326 1.00 80.75 92 LYS A CA 1
ATOM 706 C C . LYS A 1 92 ? -11.660 21.245 19.236 1.00 80.75 92 LYS A C 1
ATOM 708 O O . LYS A 1 92 ? -12.773 20.900 18.845 1.00 80.75 92 LYS A O 1
ATOM 713 N N . ASN A 1 93 ? -10.981 22.238 18.684 1.00 76.75 93 ASN A N 1
ATOM 714 C CA . ASN A 1 93 ? -11.452 22.966 17.518 1.00 76.75 93 ASN A CA 1
ATOM 715 C C . ASN A 1 93 ? -11.215 22.119 16.259 1.00 76.75 93 ASN A C 1
ATOM 717 O O . ASN A 1 93 ? -10.307 22.382 15.474 1.00 76.75 93 ASN A O 1
ATOM 721 N N . TRP A 1 94 ? -12.010 21.066 16.067 1.00 74.44 94 TRP A N 1
ATOM 722 C CA . TRP A 1 94 ? -11.912 20.155 14.916 1.00 74.44 94 TRP A CA 1
ATOM 723 C C . TRP A 1 94 ? -12.028 20.885 13.566 1.00 74.44 94 TRP A C 1
ATOM 725 O O . TRP A 1 94 ? -11.470 20.434 12.571 1.00 74.44 94 TRP A O 1
ATOM 735 N N . ARG A 1 95 ? -12.663 22.063 13.563 1.00 67.00 95 ARG A N 1
ATOM 736 C CA . ARG A 1 95 ? -12.780 22.970 12.412 1.00 67.00 95 ARG A CA 1
ATOM 737 C C . ARG A 1 95 ? -11.520 23.781 12.098 1.00 67.00 95 ARG A C 1
ATOM 739 O O . ARG A 1 95 ? -11.384 24.236 10.969 1.00 67.00 95 ARG A O 1
ATOM 746 N N . LEU A 1 96 ? -10.595 23.937 13.051 1.00 67.62 96 LEU A N 1
ATOM 747 C CA . LEU A 1 96 ? -9.305 24.613 12.840 1.00 67.62 96 LEU A CA 1
ATOM 748 C C . LEU A 1 96 ? -8.281 23.722 12.116 1.00 67.62 96 LEU A C 1
ATOM 750 O O . LEU A 1 96 ? -7.231 24.207 11.705 1.00 67.62 96 LEU A O 1
ATOM 754 N N . LYS A 1 97 ? -8.594 22.442 11.871 1.00 63.66 97 LYS A N 1
ATOM 755 C CA . LYS A 1 97 ? -7.852 21.610 10.914 1.00 63.66 97 LYS A CA 1
ATOM 756 C C . LYS A 1 97 ? -8.329 21.877 9.483 1.00 63.66 97 LYS A C 1
ATOM 758 O O . LYS A 1 97 ? -8.841 20.983 8.818 1.00 63.66 97 LYS A O 1
ATOM 763 N N . GLN A 1 98 ? -8.164 23.104 8.999 1.00 63.66 98 GLN A N 1
ATOM 764 C CA . GLN A 1 98 ? -8.243 23.359 7.560 1.00 63.66 98 GLN A CA 1
ATOM 765 C C . GLN A 1 98 ? -6.931 22.904 6.914 1.00 63.66 98 GLN A C 1
ATOM 767 O O . GLN A 1 98 ? -5.838 23.263 7.352 1.00 63.66 98 GLN A O 1
ATOM 772 N N . GLY A 1 99 ? -7.061 22.004 5.940 1.00 69.38 99 GLY A N 1
ATOM 773 C CA . GLY A 1 99 ? -5.987 21.180 5.408 1.00 69.38 99 GLY A CA 1
ATOM 774 C C . GLY A 1 99 ? -4.912 21.976 4.682 1.00 69.38 99 GLY A C 1
ATOM 775 O O . GLY A 1 99 ? -5.141 22.557 3.622 1.00 69.38 99 GLY A O 1
ATOM 776 N N . ALA A 1 100 ? -3.688 21.918 5.200 1.00 74.25 100 ALA A N 1
ATOM 777 C CA . ALA A 1 100 ? -2.525 22.215 4.386 1.00 74.25 100 ALA A CA 1
ATOM 778 C C . ALA A 1 100 ? -2.302 21.041 3.425 1.00 74.25 100 ALA A C 1
ATOM 780 O O . ALA A 1 100 ? -2.028 19.920 3.852 1.00 74.25 100 ALA A O 1
ATOM 781 N N . VAL A 1 101 ? -2.402 21.302 2.121 1.00 83.12 101 VAL A N 1
ATOM 782 C CA . VAL A 1 101 ? -2.051 20.310 1.099 1.00 83.12 101 VAL A CA 1
ATOM 783 C C . VAL A 1 101 ? -0.605 19.831 1.341 1.00 83.12 101 VAL A C 1
ATOM 785 O O . VAL A 1 101 ? 0.283 20.688 1.482 1.00 83.12 101 VAL A O 1
ATOM 788 N N . PRO A 1 102 ? -0.345 18.508 1.392 1.00 87.38 102 PRO A N 1
ATOM 789 C CA . PRO A 1 102 ? 0.980 17.963 1.674 1.00 87.38 102 PRO A CA 1
ATOM 790 C C . PRO A 1 102 ? 2.069 18.493 0.736 1.00 87.38 102 PRO A C 1
ATOM 792 O O . PRO A 1 102 ? 1.827 18.767 -0.443 1.00 87.38 102 PRO A O 1
ATOM 795 N N . HIS A 1 103 ? 3.301 18.599 1.242 1.00 85.81 103 HIS A N 1
ATOM 796 C CA . HIS A 1 103 ? 4.417 19.157 0.470 1.00 85.81 103 HIS A CA 1
ATOM 797 C C . HIS A 1 103 ? 4.748 18.320 -0.776 1.00 85.81 103 HIS A C 1
ATOM 799 O O . HIS A 1 103 ? 5.069 18.887 -1.818 1.00 85.81 103 HIS A O 1
ATOM 805 N N . TRP A 1 104 ? 4.589 16.991 -0.701 1.00 89.25 104 TRP A N 1
ATOM 806 C CA . TRP A 1 104 ? 4.800 16.086 -1.836 1.00 89.25 104 TRP A CA 1
ATOM 807 C C . TRP A 1 104 ? 3.836 16.374 -2.997 1.00 89.25 104 TRP A C 1
ATOM 809 O O . TRP A 1 104 ? 4.248 16.362 -4.154 1.00 89.25 104 TRP A O 1
ATOM 819 N N . TYR A 1 105 ? 2.571 16.698 -2.702 1.00 89.94 105 TYR A N 1
ATOM 820 C CA . TYR A 1 105 ? 1.564 16.983 -3.727 1.00 89.94 105 TYR A CA 1
ATOM 821 C C . TYR A 1 105 ? 1.882 18.298 -4.439 1.00 89.94 105 TYR A C 1
ATOM 823 O O . TYR A 1 105 ? 1.809 18.390 -5.663 1.00 89.94 105 TYR A O 1
ATOM 831 N N . LYS A 1 106 ? 2.305 19.314 -3.676 1.00 91.50 106 LYS A N 1
ATOM 832 C CA . LYS A 1 106 ? 2.740 20.601 -4.233 1.00 91.50 106 LYS A CA 1
ATOM 833 C C . LYS A 1 106 ? 3.997 20.451 -5.091 1.00 91.50 106 LYS A C 1
ATOM 835 O O . LYS A 1 106 ? 4.061 21.051 -6.157 1.00 91.50 106 LYS A O 1
ATOM 840 N N . ALA A 1 107 ? 4.952 19.621 -4.664 1.00 86.81 107 ALA A N 1
ATOM 841 C CA . ALA A 1 107 ? 6.157 19.325 -5.435 1.00 86.81 107 ALA A CA 1
ATOM 842 C C . ALA A 1 107 ? 5.835 18.611 -6.759 1.00 86.81 107 ALA A C 1
ATOM 844 O O . ALA A 1 107 ? 6.371 18.992 -7.796 1.00 86.81 107 ALA A O 1
ATOM 845 N N . ARG A 1 108 ? 4.920 17.630 -6.744 1.00 89.12 108 ARG A N 1
ATOM 846 C CA . ARG A 1 108 ? 4.520 16.872 -7.942 1.00 89.12 108 ARG A CA 1
ATOM 847 C C . ARG A 1 108 ? 3.738 17.714 -8.954 1.00 89.12 108 ARG A C 1
ATOM 849 O O . ARG A 1 108 ? 3.961 17.573 -10.148 1.00 89.12 108 ARG A O 1
ATOM 856 N N . ASN A 1 109 ? 2.866 18.603 -8.481 1.00 88.25 109 ASN A N 1
ATOM 857 C CA . ASN A 1 109 ? 2.036 19.458 -9.338 1.00 88.25 109 ASN A CA 1
ATOM 858 C C . ASN A 1 109 ? 2.664 20.830 -9.641 1.00 88.25 109 ASN A C 1
ATOM 860 O O . ASN A 1 109 ? 1.984 21.717 -10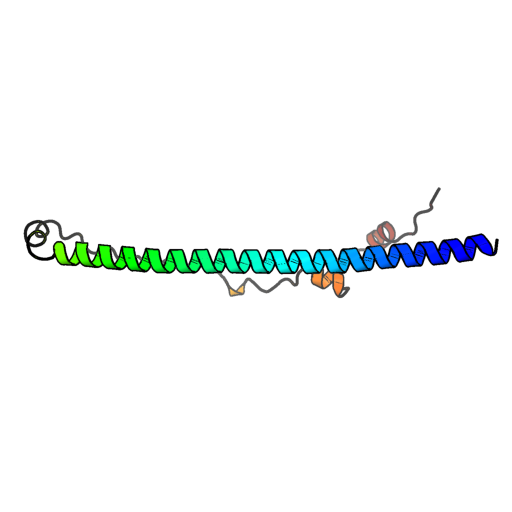.148 1.00 88.25 109 ASN A O 1
ATOM 864 N N . GLY A 1 110 ? 3.938 21.044 -9.292 1.00 85.56 110 GLY A N 1
ATOM 865 C CA . GLY A 1 110 ? 4.647 22.298 -9.572 1.00 85.56 110 GLY A CA 1
ATOM 866 C C . GLY A 1 110 ? 4.104 23.526 -8.829 1.00 85.56 110 GLY A C 1
ATOM 867 O O . GLY A 1 110 ? 4.374 24.662 -9.223 1.00 85.56 110 GLY A O 1
ATOM 868 N N . VAL A 1 111 ? 3.348 23.335 -7.744 1.00 86.19 111 VAL A N 1
ATOM 869 C CA . VAL A 1 111 ? 2.771 24.438 -6.968 1.00 86.19 111 VAL A CA 1
ATOM 870 C C . VAL A 1 111 ? 3.874 25.124 -6.166 1.00 86.19 111 VAL A C 1
ATOM 872 O O . VAL A 1 111 ? 4.524 24.517 -5.311 1.00 86.19 111 VAL A O 1
ATOM 875 N N . ARG A 1 112 ? 4.071 26.424 -6.406 1.00 80.56 112 ARG A N 1
ATOM 876 C CA . ARG A 1 112 ? 5.079 27.228 -5.701 1.00 80.56 112 ARG A CA 1
ATOM 877 C C . ARG A 1 112 ? 4.712 27.358 -4.222 1.00 80.56 112 ARG A C 1
ATOM 879 O O . ARG A 1 112 ? 3.652 27.864 -3.878 1.00 80.56 112 ARG A O 1
ATOM 886 N N . THR A 1 113 ? 5.611 26.922 -3.341 1.00 82.75 113 THR A N 1
ATOM 887 C CA . THR A 1 113 ? 5.392 26.912 -1.883 1.00 82.75 113 THR A CA 1
ATOM 888 C C . THR A 1 113 ? 6.004 28.102 -1.154 1.00 82.75 113 THR A C 1
ATOM 890 O O . THR A 1 113 ? 5.609 28.390 -0.029 1.00 82.75 113 THR A O 1
ATOM 893 N N . ARG A 1 114 ? 6.985 28.779 -1.764 1.00 83.50 114 ARG A N 1
ATOM 894 C CA . ARG A 1 114 ? 7.723 29.899 -1.166 1.00 83.50 114 ARG A CA 1
ATOM 895 C C . ARG A 1 114 ? 7.879 31.027 -2.183 1.00 83.50 114 ARG A C 1
ATOM 897 O O . ARG A 1 114 ? 8.200 30.774 -3.348 1.00 83.50 114 ARG A O 1
ATOM 904 N N . ALA A 1 115 ? 7.693 32.267 -1.740 1.00 83.00 115 ALA A N 1
ATOM 905 C CA . ALA A 1 115 ? 8.125 33.434 -2.498 1.00 83.00 115 ALA A CA 1
ATOM 906 C C . ALA A 1 115 ? 9.653 33.559 -2.379 1.00 83.00 115 ALA A C 1
ATOM 908 O O . ALA A 1 115 ? 10.207 33.445 -1.288 1.00 83.00 115 ALA A O 1
ATOM 909 N N . LEU A 1 116 ? 10.343 33.752 -3.504 1.00 85.62 116 LEU A N 1
ATOM 910 C CA . LEU A 1 116 ? 11.780 34.031 -3.535 1.00 85.62 116 LEU A CA 1
ATOM 911 C C . LEU A 1 116 ? 11.965 35.466 -4.021 1.00 85.62 116 LEU A C 1
ATOM 913 O O . LEU A 1 116 ? 11.438 35.815 -5.081 1.00 85.62 116 LEU A O 1
ATOM 917 N N . SER A 1 117 ? 12.721 36.272 -3.272 1.00 88.19 117 SER A N 1
ATOM 918 C CA . SER A 1 117 ? 13.155 37.597 -3.723 1.00 88.19 117 SER A CA 1
ATOM 919 C C . SER A 1 117 ? 14.060 37.483 -4.960 1.00 88.19 117 SER A C 1
ATOM 921 O O . SER A 1 117 ? 14.628 36.421 -5.238 1.00 88.19 117 SER A O 1
ATOM 923 N N . GLY A 1 118 ? 14.200 38.574 -5.723 1.00 86.88 118 GLY A N 1
ATOM 924 C CA . GLY A 1 118 ? 15.019 38.599 -6.944 1.00 86.88 118 GLY A CA 1
ATOM 925 C C . GLY A 1 118 ? 16.462 38.143 -6.699 1.00 86.88 118 GLY A C 1
ATOM 926 O O . GLY A 1 118 ? 16.955 37.261 -7.400 1.00 86.88 118 GLY A O 1
ATOM 927 N N . ALA A 1 119 ? 17.092 38.642 -5.631 1.00 87.00 119 ALA A N 1
ATOM 928 C CA . ALA A 1 119 ? 18.441 38.244 -5.226 1.00 87.00 119 ALA A CA 1
ATOM 929 C C . ALA A 1 119 ? 18.543 36.746 -4.875 1.00 87.00 119 ALA A C 1
ATOM 931 O O . ALA A 1 119 ? 19.479 36.067 -5.298 1.00 87.00 119 ALA A O 1
ATOM 932 N N . ALA A 1 120 ? 17.548 36.193 -4.172 1.00 86.19 120 ALA A N 1
ATOM 933 C CA . ALA A 1 120 ? 17.518 34.772 -3.824 1.00 86.19 120 ALA A CA 1
ATOM 934 C C . ALA A 1 120 ? 17.368 33.867 -5.059 1.00 86.19 120 ALA A C 1
ATOM 936 O O . ALA A 1 120 ? 17.912 32.762 -5.088 1.00 86.19 120 ALA A O 1
ATOM 937 N N . ARG A 1 121 ? 16.659 34.330 -6.099 1.00 83.25 121 ARG A N 1
ATOM 938 C CA . ARG A 1 121 ? 16.568 33.616 -7.381 1.00 83.25 121 ARG A CA 1
ATOM 939 C C . ARG A 1 121 ? 17.930 33.560 -8.070 1.00 83.25 121 ARG A C 1
ATOM 941 O O . ARG A 1 121 ? 18.331 32.485 -8.503 1.00 83.25 121 ARG A O 1
ATOM 948 N N . VAL A 1 122 ? 18.641 34.687 -8.124 1.00 87.19 122 VAL A N 1
ATOM 949 C CA . VAL A 1 122 ? 19.977 34.765 -8.736 1.00 87.19 122 VAL A CA 1
ATOM 950 C C . VAL A 1 122 ? 20.966 33.872 -7.992 1.00 87.19 122 VAL A C 1
ATOM 952 O O . VAL A 1 122 ? 21.674 33.101 -8.624 1.00 87.19 122 VAL A O 1
ATOM 955 N N . ALA A 1 123 ? 20.973 33.897 -6.658 1.00 85.00 123 ALA A N 1
ATOM 956 C CA . ALA A 1 123 ? 21.868 33.051 -5.869 1.00 85.00 123 ALA A CA 1
ATOM 957 C C . ALA A 1 123 ? 21.647 31.546 -6.108 1.00 85.00 123 ALA A C 1
ATOM 959 O O . ALA A 1 123 ? 22.612 30.788 -6.110 1.00 85.00 123 ALA A O 1
ATOM 960 N N . ARG A 1 124 ? 20.391 31.124 -6.317 1.00 83.44 124 ARG A N 1
ATOM 961 C CA . ARG A 1 124 ? 20.004 29.710 -6.459 1.00 83.44 124 ARG A CA 1
ATOM 962 C C . ARG A 1 124 ? 20.105 29.152 -7.873 1.00 83.44 124 ARG A C 1
ATOM 964 O O . ARG A 1 124 ? 20.440 27.987 -8.025 1.00 83.44 124 ARG A O 1
ATOM 971 N N . TYR A 1 125 ? 19.739 29.942 -8.879 1.00 85.88 125 TYR A N 1
ATOM 972 C CA . TYR A 1 125 ? 19.574 29.462 -10.256 1.00 85.88 125 TYR A CA 1
ATOM 973 C C . TYR A 1 125 ? 20.609 30.033 -11.222 1.00 85.88 125 TYR A C 1
ATOM 975 O O . TYR A 1 125 ? 20.514 29.795 -12.425 1.00 85.88 125 TYR A O 1
ATOM 983 N N . ARG A 1 126 ? 21.594 30.795 -10.732 1.00 87.31 126 ARG A N 1
ATOM 984 C CA . ARG A 1 126 ? 22.720 31.186 -11.578 1.00 87.31 126 ARG A CA 1
ATOM 985 C C . ARG A 1 126 ? 23.506 29.940 -12.008 1.00 87.31 126 ARG A C 1
ATOM 987 O O . ARG A 1 126 ? 23.762 29.077 -11.167 1.00 87.31 126 ARG A O 1
ATOM 994 N N . PRO A 1 127 ? 23.926 29.847 -13.278 1.00 87.56 127 PRO A N 1
ATOM 995 C CA . PRO A 1 127 ? 24.840 28.800 -13.705 1.00 87.56 127 PRO A CA 1
ATOM 996 C C . PRO A 1 127 ? 26.164 28.957 -12.949 1.00 87.56 127 PRO A C 1
ATOM 998 O O . PRO A 1 127 ? 26.772 30.031 -12.947 1.00 87.56 127 PRO A O 1
ATOM 1001 N N . HIS A 1 128 ? 26.599 27.896 -12.272 1.00 82.12 128 HIS A N 1
ATOM 1002 C CA . HIS A 1 128 ? 27.923 27.858 -11.666 1.00 82.12 128 HIS A CA 1
ATOM 1003 C C . HIS A 1 128 ? 28.963 27.630 -12.763 1.00 82.12 128 HIS A C 1
ATOM 1005 O O . HIS A 1 128 ? 28.783 26.775 -13.628 1.00 82.12 128 HIS A O 1
ATOM 1011 N N . LYS A 1 129 ? 30.050 28.406 -12.735 1.00 81.88 129 LYS A N 1
ATOM 1012 C CA . LYS A 1 129 ? 31.219 28.116 -13.564 1.00 81.88 129 LYS A CA 1
ATOM 1013 C C . LYS A 1 129 ? 31.902 26.891 -12.961 1.00 81.88 129 LYS A C 1
ATOM 1015 O O . LYS A 1 129 ? 32.321 26.943 -11.807 1.00 81.88 129 LYS A O 1
ATOM 1020 N N . PHE A 1 130 ? 31.939 25.798 -13.711 1.00 77.69 130 PHE A N 1
ATOM 1021 C CA . PHE A 1 130 ? 32.796 24.662 -13.396 1.00 77.69 130 PHE A CA 1
ATOM 1022 C C . PHE A 1 130 ? 34.235 25.080 -13.729 1.00 77.69 130 PHE A C 1
ATOM 1024 O O . PHE A 1 130 ? 34.477 25.531 -14.849 1.00 77.69 130 PHE A O 1
ATOM 1031 N N . ASN A 1 131 ? 35.133 25.010 -12.744 1.00 64.94 131 ASN A N 1
ATOM 1032 C CA . ASN A 1 131 ? 36.580 25.085 -12.957 1.00 64.94 131 ASN A CA 1
ATOM 1033 C C . ASN A 1 131 ? 37.121 23.669 -13.114 1.00 64.94 131 ASN A C 1
ATOM 1035 O O . ASN A 1 131 ? 36.629 22.795 -12.361 1.00 64.94 131 ASN A O 1
#

pLDDT: mean 82.87, std 12.08, range [50.84, 96.0]